Protein AF-A0A1B9F3K8-F1 (afdb_monomer_lite)

Organism: NCBI:txid1156395

Sequence (73 aa):
MEEVEAIMGPPDARRKIDHQREAWYYYHQRKHFYQYIPFVGSHIGKVKMEVVEVKFFSNRVEKATFYVSDIQK

pLDDT: mean 81.89, std 16.46, range [46.66, 96.94]

Structure (mmCIF, N/CA/C/O backbone):
data_AF-A0A1B9F3K8-F1
#
_entry.id   AF-A0A1B9F3K8-F1
#
loop_
_atom_site.group_PDB
_atom_site.id
_atom_site.type_symbol
_atom_site.label_atom_id
_atom_site.label_alt_id
_atom_site.label_comp_id
_atom_site.label_asym_id
_atom_site.label_entity_id
_atom_site.label_seq_id
_atom_site.pdbx_PDB_ins_code
_atom_site.Cartn_x
_atom_site.Cartn_y
_atom_site.Cartn_z
_atom_site.occupancy
_atom_site.B_iso_or_equiv
_atom_site.auth_seq_id
_atom_site.auth_comp_id
_atom_site.auth_asym_id
_atom_site.auth_atom_id
_atom_site.pdbx_PDB_model_num
ATOM 1 N N . MET A 1 1 ? -10.739 -3.011 5.971 1.00 84.12 1 MET A N 1
ATOM 2 C CA . MET A 1 1 ? -9.485 -3.681 5.548 1.00 84.12 1 MET A CA 1
ATOM 3 C C . MET A 1 1 ? -9.780 -4.846 4.615 1.00 84.12 1 MET A C 1
ATOM 5 O O . MET A 1 1 ? -9.254 -4.833 3.517 1.00 84.12 1 MET A O 1
ATOM 9 N N . GLU A 1 2 ? -10.668 -5.771 4.994 1.00 89.19 2 GLU A N 1
ATOM 10 C CA . GLU A 1 2 ? -11.067 -6.935 4.177 1.00 89.19 2 GLU A CA 1
ATOM 11 C C . GLU A 1 2 ? -11.507 -6.582 2.744 1.00 89.19 2 GLU A C 1
ATOM 13 O O . GLU A 1 2 ? -11.062 -7.210 1.795 1.00 89.19 2 GLU A O 1
ATOM 18 N N . GLU A 1 3 ? -12.286 -5.511 2.561 1.00 89.00 3 GLU A N 1
ATOM 19 C CA . GLU A 1 3 ? -12.670 -5.024 1.225 1.00 89.00 3 GLU A CA 1
ATOM 20 C C . GLU A 1 3 ? -11.461 -4.634 0.357 1.00 89.00 3 GLU A C 1
ATOM 22 O O . GLU A 1 3 ? -11.408 -4.956 -0.826 1.00 89.00 3 GLU A O 1
ATOM 27 N N . VAL A 1 4 ? -10.459 -3.972 0.947 1.00 90.12 4 VAL A N 1
ATOM 28 C CA . VAL A 1 4 ? -9.243 -3.581 0.219 1.00 90.12 4 VAL A CA 1
ATOM 29 C C . VAL A 1 4 ? -8.460 -4.823 -0.188 1.00 90.12 4 VAL A C 1
ATOM 31 O O . VAL A 1 4 ? -7.980 -4.883 -1.312 1.00 90.12 4 VAL A O 1
ATOM 34 N N . GLU A 1 5 ? -8.375 -5.824 0.688 1.00 91.88 5 GLU A N 1
ATOM 35 C CA . GLU A 1 5 ? -7.713 -7.099 0.395 1.00 91.88 5 GLU A CA 1
ATOM 36 C C . GLU A 1 5 ? -8.454 -7.902 -0.686 1.00 91.88 5 GLU A C 1
ATOM 38 O O . GLU A 1 5 ? -7.818 -8.489 -1.556 1.00 91.88 5 GLU A O 1
ATOM 43 N N . ALA A 1 6 ? -9.789 -7.870 -0.703 1.00 91.62 6 ALA A N 1
ATOM 44 C CA . ALA A 1 6 ? -10.590 -8.521 -1.740 1.00 91.62 6 ALA A CA 1
ATOM 45 C C . ALA A 1 6 ? -10.402 -7.886 -3.130 1.00 91.62 6 ALA A C 1
ATOM 47 O O . ALA A 1 6 ? -10.449 -8.589 -4.138 1.00 91.62 6 ALA A O 1
ATOM 48 N N . ILE A 1 7 ? -10.192 -6.566 -3.193 1.00 91.31 7 ILE A N 1
ATOM 49 C CA . ILE A 1 7 ? -10.027 -5.824 -4.454 1.00 91.31 7 ILE A CA 1
ATOM 50 C C . ILE A 1 7 ? -8.570 -5.844 -4.935 1.00 91.31 7 ILE A C 1
ATOM 52 O O . ILE A 1 7 ? -8.312 -6.056 -6.118 1.00 91.31 7 ILE A O 1
ATOM 56 N N . MET A 1 8 ? -7.623 -5.583 -4.033 1.00 90.81 8 MET A N 1
ATOM 57 C CA . MET A 1 8 ? -6.207 -5.364 -4.360 1.00 90.81 8 MET A CA 1
ATOM 58 C C . MET A 1 8 ? -5.341 -6.612 -4.156 1.00 90.81 8 MET A C 1
ATOM 60 O O . MET A 1 8 ? -4.204 -6.644 -4.623 1.00 90.81 8 MET A O 1
ATOM 64 N N . GLY A 1 9 ? -5.855 -7.628 -3.460 1.00 92.81 9 GLY A N 1
ATOM 65 C CA . GLY A 1 9 ? -5.061 -8.739 -2.947 1.00 92.81 9 GLY A CA 1
ATOM 66 C C . GLY A 1 9 ? -4.333 -8.394 -1.639 1.00 92.81 9 GLY A C 1
ATOM 67 O O . GLY A 1 9 ? -4.520 -7.311 -1.073 1.00 92.81 9 GLY A O 1
ATOM 68 N N . PRO A 1 10 ? -3.498 -9.314 -1.128 1.00 94.38 10 PRO A N 1
ATOM 69 C CA . PRO A 1 10 ? -2.691 -9.057 0.058 1.00 94.38 10 PRO A CA 1
ATOM 70 C C . PRO A 1 10 ? -1.645 -7.961 -0.222 1.00 94.38 10 PRO A C 1
ATOM 72 O O . PRO A 1 10 ? -1.079 -7.924 -1.315 1.00 94.38 10 PRO A O 1
ATOM 75 N N . PRO A 1 11 ? -1.342 -7.080 0.749 1.00 95.56 11 PRO A N 1
ATOM 76 C CA . PRO A 1 11 ? -0.327 -6.047 0.570 1.00 95.56 11 PRO A CA 1
ATOM 77 C C . PRO A 1 11 ? 1.087 -6.633 0.579 1.00 95.56 11 PRO A C 1
ATOM 79 O O . PRO A 1 11 ? 1.376 -7.557 1.343 1.00 95.56 11 PRO A O 1
ATOM 82 N N . ASP A 1 12 ? 1.990 -6.027 -0.191 1.00 94.88 12 ASP A N 1
ATOM 83 C CA . ASP A 1 12 ? 3.408 -6.403 -0.228 1.00 94.88 12 ASP A CA 1
ATOM 84 C C . ASP A 1 12 ? 4.121 -6.086 1.093 1.00 94.88 12 ASP A C 1
ATOM 86 O O . ASP A 1 12 ? 5.036 -6.795 1.514 1.00 94.88 12 ASP A O 1
ATOM 90 N N . ALA A 1 13 ? 3.705 -5.008 1.765 1.00 94.94 13 ALA A N 1
ATOM 91 C CA . ALA A 1 13 ? 4.190 -4.668 3.095 1.00 94.94 13 ALA A CA 1
ATOM 92 C C . ALA A 1 13 ? 3.099 -4.036 3.962 1.00 94.94 13 ALA A C 1
ATOM 94 O O . ALA A 1 13 ? 2.234 -3.296 3.490 1.00 94.94 13 ALA A O 1
ATOM 95 N N . ARG A 1 14 ? 3.187 -4.286 5.271 1.00 95.25 14 ARG A N 1
ATOM 96 C CA . ARG A 1 14 ? 2.333 -3.678 6.297 1.00 95.25 14 ARG A CA 1
ATOM 97 C C . ARG A 1 14 ? 3.203 -2.947 7.309 1.00 95.25 14 ARG A C 1
ATOM 99 O O . ARG A 1 14 ? 4.237 -3.460 7.734 1.00 95.25 14 ARG A O 1
ATOM 106 N N . ARG A 1 15 ? 2.776 -1.758 7.723 1.00 95.38 15 ARG A N 1
ATOM 107 C CA . ARG A 1 15 ? 3.422 -0.974 8.776 1.00 95.38 15 ARG A CA 1
ATOM 108 C C . ARG A 1 15 ? 2.388 -0.548 9.802 1.00 95.38 15 ARG A C 1
ATOM 110 O O . ARG A 1 15 ? 1.508 0.258 9.511 1.00 95.38 15 ARG A O 1
ATOM 117 N N . LYS A 1 16 ? 2.538 -1.034 11.030 1.00 94.12 16 LYS A N 1
ATOM 118 C CA . LYS A 1 16 ? 1.747 -0.560 12.165 1.00 94.12 16 LYS A CA 1
ATOM 119 C C . LYS A 1 16 ? 2.300 0.786 12.632 1.00 94.12 16 LYS A C 1
ATOM 121 O O . LYS A 1 16 ? 3.495 0.8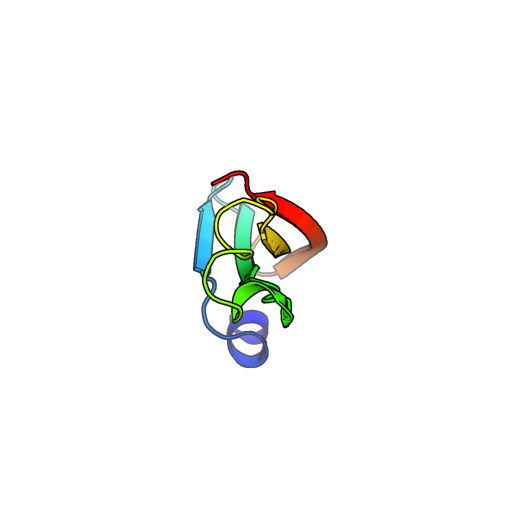92 12.905 1.00 94.12 16 LYS A O 1
ATOM 126 N N . ILE A 1 17 ? 1.457 1.816 12.652 1.00 92.56 17 ILE A N 1
ATOM 127 C CA . ILE A 1 17 ? 1.843 3.164 13.095 1.00 92.56 17 ILE A CA 1
ATOM 128 C C . ILE A 1 17 ? 1.550 3.297 14.591 1.00 92.56 17 ILE A C 1
ATOM 130 O O . ILE A 1 17 ? 2.418 3.720 15.347 1.00 92.56 17 ILE A O 1
ATOM 134 N N . ASP A 1 18 ? 0.358 2.876 15.018 1.00 92.44 18 ASP A N 1
ATOM 135 C CA . ASP A 1 18 ? -0.044 2.799 16.424 1.00 92.44 18 ASP A CA 1
ATOM 136 C C . ASP A 1 18 ? -1.088 1.675 16.635 1.00 92.44 18 ASP A C 1
ATOM 138 O O . ASP A 1 18 ? -1.232 0.773 15.806 1.00 92.44 18 ASP A O 1
ATOM 142 N N . HIS A 1 19 ? -1.794 1.668 17.771 1.00 89.88 19 HIS A N 1
ATOM 143 C CA . HIS A 1 19 ? -2.804 0.648 18.083 1.00 89.88 19 HIS A CA 1
ATOM 144 C C . HIS A 1 19 ? -4.026 0.660 17.153 1.00 89.88 19 HIS A C 1
ATOM 146 O O . HIS A 1 19 ? -4.680 -0.372 17.014 1.00 89.88 19 HIS A O 1
ATOM 152 N N . GLN A 1 20 ? -4.331 1.798 16.533 1.00 93.19 20 GLN A N 1
ATOM 153 C CA . GLN A 1 20 ? -5.495 2.013 15.673 1.00 93.19 20 GLN A CA 1
ATOM 154 C C . GLN A 1 20 ? -5.111 2.316 14.220 1.00 93.19 20 GLN A C 1
ATOM 156 O O . GLN A 1 20 ? -5.966 2.203 13.340 1.00 93.19 20 GLN A O 1
ATOM 161 N N . ARG A 1 21 ? -3.857 2.701 13.957 1.00 94.88 21 ARG A N 1
ATOM 162 C CA . ARG A 1 21 ? -3.351 3.085 12.638 1.00 94.88 21 ARG A CA 1
ATOM 163 C C . ARG A 1 21 ? -2.433 2.036 12.036 1.00 94.88 21 ARG A C 1
ATOM 165 O O . ARG A 1 21 ? -1.445 1.610 12.637 1.00 94.88 21 ARG A O 1
ATOM 172 N N . GLU A 1 22 ? -2.700 1.723 10.778 1.00 96.06 22 GLU A N 1
ATOM 173 C CA . GLU A 1 22 ? -1.903 0.807 9.969 1.00 96.06 22 GLU A CA 1
ATOM 174 C C . GLU A 1 22 ? -1.775 1.355 8.548 1.00 96.06 22 GLU A C 1
ATOM 176 O O . GLU A 1 22 ? -2.705 1.967 8.030 1.00 96.06 22 GLU A O 1
ATOM 181 N N . ALA A 1 23 ? -0.626 1.158 7.915 1.00 96.31 23 ALA A N 1
ATOM 182 C CA . ALA A 1 23 ? -0.407 1.473 6.512 1.00 96.31 23 ALA A CA 1
ATOM 183 C C . ALA A 1 23 ? -0.080 0.196 5.741 1.00 96.31 23 ALA A C 1
ATOM 185 O O . ALA A 1 23 ? 0.764 -0.595 6.166 1.00 96.31 23 ALA A O 1
ATOM 186 N N . TRP A 1 24 ? -0.750 0.005 4.613 1.00 96.94 24 TRP A N 1
ATOM 187 C CA . TRP A 1 24 ? -0.484 -1.067 3.662 1.00 96.94 24 TRP A CA 1
ATOM 188 C C . TRP A 1 24 ? 0.158 -0.484 2.412 1.00 96.94 24 TRP A C 1
ATOM 190 O O . TRP A 1 24 ? -0.258 0.574 1.936 1.00 96.94 24 TRP A O 1
ATOM 200 N N . TYR A 1 25 ? 1.159 -1.183 1.889 1.00 95.81 25 TYR A N 1
A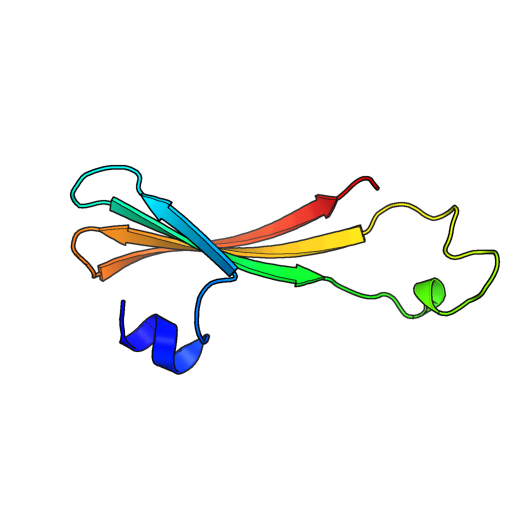TOM 201 C CA . TYR A 1 25 ? 1.909 -0.786 0.706 1.00 95.81 25 TYR A CA 1
ATOM 202 C C . TYR A 1 25 ? 1.769 -1.850 -0.374 1.00 95.81 25 TYR A C 1
ATOM 204 O O . TYR A 1 25 ? 1.940 -3.038 -0.097 1.00 95.81 25 TYR A O 1
ATOM 212 N N . TYR A 1 26 ? 1.502 -1.391 -1.592 1.00 93.94 26 TYR A N 1
ATOM 213 C CA . TYR A 1 26 ? 1.492 -2.202 -2.802 1.00 93.94 26 TYR A CA 1
ATOM 214 C C . TYR A 1 26 ? 2.528 -1.648 -3.772 1.00 93.94 26 TYR A C 1
ATOM 216 O O . TYR A 1 26 ? 2.534 -0.442 -4.041 1.00 93.94 26 TYR A O 1
ATOM 224 N N . TYR A 1 27 ? 3.393 -2.515 -4.284 1.00 91.44 27 TYR A N 1
ATOM 225 C CA . TYR A 1 27 ? 4.523 -2.165 -5.132 1.00 91.44 27 TYR A CA 1
ATOM 226 C C . TYR A 1 27 ? 4.336 -2.743 -6.530 1.00 91.44 27 TYR A C 1
ATOM 228 O O . TYR A 1 27 ? 4.211 -3.951 -6.718 1.00 91.44 27 TYR A O 1
ATOM 236 N N . HIS A 1 28 ? 4.385 -1.881 -7.541 1.00 86.38 28 HIS A N 1
ATOM 237 C CA . HIS A 1 28 ? 4.381 -2.308 -8.930 1.00 86.38 28 HIS A CA 1
ATOM 238 C C . HIS A 1 28 ? 5.598 -1.764 -9.673 1.00 86.38 28 HIS A C 1
ATOM 240 O O . HIS A 1 28 ? 5.765 -0.560 -9.880 1.00 86.38 28 HIS A O 1
ATOM 246 N N . GLN A 1 29 ? 6.476 -2.673 -10.095 1.00 80.12 29 GLN A N 1
ATOM 247 C CA . GLN A 1 29 ? 7.663 -2.304 -10.849 1.00 80.12 29 GLN A CA 1
ATOM 248 C C . GLN A 1 29 ? 7.289 -2.058 -12.312 1.00 80.12 29 GLN A C 1
ATOM 250 O O . GLN A 1 29 ? 6.991 -3.001 -13.050 1.00 80.12 29 GLN A O 1
ATOM 255 N N . ARG A 1 30 ? 7.403 -0.809 -12.781 1.00 69.38 30 ARG A N 1
ATOM 256 C CA . ARG A 1 30 ? 7.285 -0.525 -14.215 1.00 69.38 30 ARG A CA 1
ATOM 257 C C . ARG A 1 30 ? 8.513 -1.048 -14.951 1.00 69.38 30 ARG A C 1
ATOM 259 O O . ARG A 1 30 ? 9.595 -0.456 -14.899 1.00 69.38 30 ARG A O 1
ATOM 266 N N . LYS A 1 31 ? 8.337 -2.145 -15.686 1.00 60.28 31 LYS A N 1
ATOM 267 C CA . LYS A 1 31 ? 9.342 -2.637 -16.633 1.00 60.28 31 LYS A CA 1
ATOM 268 C C . LYS A 1 31 ? 9.177 -1.907 -17.964 1.00 60.28 31 LYS A C 1
ATOM 270 O O . LYS A 1 31 ? 8.199 -2.116 -18.674 1.00 60.28 31 LYS A O 1
ATOM 275 N N . HIS A 1 32 ? 10.124 -1.037 -18.312 1.00 61.28 32 HIS A N 1
ATOM 276 C CA . HIS A 1 32 ? 10.176 -0.455 -19.656 1.00 61.28 32 HIS A CA 1
ATOM 277 C C . HIS A 1 32 ? 10.768 -1.461 -20.651 1.00 61.28 32 HIS A C 1
ATOM 279 O O . HIS A 1 32 ? 11.687 -2.201 -20.311 1.00 61.28 32 HIS A O 1
ATOM 285 N N . PHE A 1 33 ? 10.279 -1.447 -21.895 1.00 54.31 33 PHE A N 1
ATOM 286 C CA . PHE A 1 33 ? 10.659 -2.382 -22.968 1.00 54.31 33 PHE A CA 1
ATOM 287 C C . PHE A 1 33 ? 12.181 -2.455 -23.212 1.00 54.31 33 PHE A C 1
ATOM 289 O O . PHE A 1 33 ? 12.724 -3.509 -23.524 1.00 54.31 33 PHE A O 1
ATOM 296 N N . TYR A 1 34 ? 12.896 -1.351 -22.981 1.00 57.25 34 TYR A N 1
ATOM 297 C CA . TYR A 1 34 ? 14.354 -1.270 -23.115 1.00 57.25 34 TYR A CA 1
ATOM 298 C C . TYR A 1 34 ? 15.136 -2.067 -22.053 1.00 57.25 34 TYR A C 1
ATOM 300 O O . TYR A 1 34 ? 16.315 -2.344 -22.254 1.00 57.25 34 TYR A O 1
ATOM 308 N N . GLN A 1 35 ? 14.502 -2.484 -20.946 1.00 55.97 35 GLN A N 1
ATOM 309 C CA . GLN A 1 35 ? 15.122 -3.354 -19.933 1.00 55.97 35 GLN A CA 1
ATOM 310 C C . GLN A 1 35 ? 15.313 -4.801 -20.427 1.00 55.97 35 GLN A C 1
ATOM 312 O O . GLN A 1 35 ? 16.052 -5.556 -19.802 1.00 55.97 35 GLN A O 1
ATOM 317 N N . TYR A 1 36 ? 14.683 -5.182 -21.545 1.00 57.34 36 TYR A N 1
ATOM 318 C CA . TYR A 1 36 ? 14.841 -6.498 -22.176 1.00 57.34 36 TYR A CA 1
ATOM 319 C C . TYR A 1 36 ? 16.001 -6.559 -23.182 1.00 57.34 36 TYR A C 1
ATOM 321 O O . TYR A 1 36 ? 16.262 -7.625 -23.734 1.00 57.34 36 TYR A O 1
ATOM 329 N N . ILE A 1 37 ? 16.702 -5.445 -23.432 1.00 58.97 37 ILE A N 1
ATOM 330 C CA . ILE A 1 37 ? 17.823 -5.393 -24.378 1.00 58.97 37 ILE A CA 1
ATOM 331 C C . ILE A 1 37 ? 19.133 -5.690 -23.621 1.00 58.97 37 ILE A C 1
ATOM 333 O O . ILE A 1 37 ? 19.533 -4.890 -22.762 1.00 58.97 37 ILE A O 1
ATOM 337 N N . PRO A 1 38 ? 19.825 -6.809 -23.920 1.00 46.66 38 PRO A N 1
ATOM 338 C CA . PRO A 1 38 ? 21.125 -7.120 -23.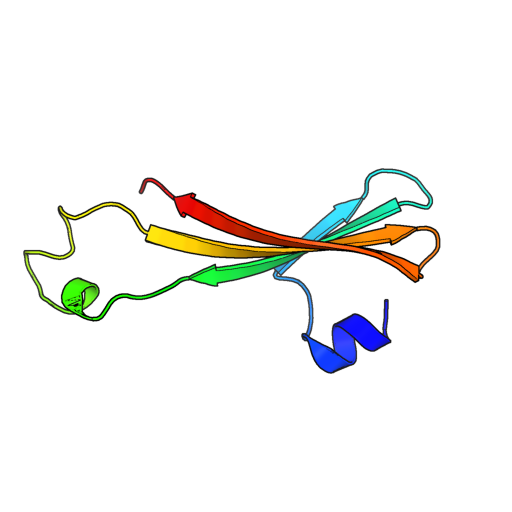328 1.00 46.66 38 PRO A CA 1
ATOM 339 C C . PRO A 1 38 ? 22.133 -5.994 -23.624 1.00 46.66 38 PRO A C 1
ATOM 341 O O . PRO A 1 38 ? 22.082 -5.393 -24.690 1.00 46.66 38 PRO A O 1
ATOM 344 N N . PHE A 1 39 ? 23.042 -5.705 -22.687 1.00 52.62 39 PHE A N 1
ATOM 345 C CA . PHE A 1 39 ? 24.061 -4.628 -22.710 1.00 52.62 39 PHE A CA 1
ATOM 346 C C . PHE A 1 39 ? 23.601 -3.180 -22.468 1.00 52.62 39 PHE A C 1
ATOM 348 O O . PHE A 1 39 ? 24.382 -2.410 -21.912 1.00 52.62 39 PHE A O 1
ATOM 355 N N . VAL A 1 40 ? 22.362 -2.799 -22.790 1.00 52.78 40 VAL A N 1
ATOM 356 C CA . VAL A 1 40 ? 21.863 -1.424 -22.539 1.00 52.78 40 VAL A CA 1
ATOM 357 C C . VAL A 1 40 ? 21.134 -1.321 -21.192 1.00 52.78 40 VAL A C 1
ATOM 359 O O . VAL A 1 40 ? 21.261 -0.325 -20.477 1.00 52.78 40 VAL A O 1
ATOM 362 N N . GLY A 1 41 ? 20.422 -2.380 -20.794 1.00 49.59 41 GLY A N 1
ATOM 363 C CA . GLY A 1 41 ? 19.622 -2.400 -19.563 1.00 49.59 41 GLY A CA 1
ATOM 364 C C . GLY A 1 41 ? 20.421 -2.332 -18.253 1.00 49.59 41 GLY A C 1
ATOM 365 O O . GLY A 1 41 ? 19.850 -2.006 -17.216 1.00 49.59 41 GLY A O 1
ATOM 366 N N . SER A 1 42 ? 21.730 -2.607 -18.274 1.00 52.47 42 SER A N 1
ATOM 367 C CA . SER A 1 42 ? 22.593 -2.571 -17.082 1.00 52.47 42 SER A CA 1
ATOM 368 C C . SER A 1 42 ? 23.073 -1.166 -16.697 1.00 52.47 42 SER A C 1
ATOM 370 O O . SER A 1 42 ? 23.441 -0.971 -15.544 1.00 52.47 42 SER A O 1
ATOM 372 N N . HIS A 1 43 ? 23.037 -0.191 -17.617 1.00 53.72 43 HIS A N 1
ATOM 373 C CA . HIS A 1 43 ? 23.563 1.168 -17.396 1.00 53.72 43 HIS A CA 1
ATOM 374 C C . HIS A 1 43 ? 22.493 2.270 -17.354 1.00 53.72 43 HIS A C 1
ATOM 376 O O . HIS A 1 43 ? 22.785 3.395 -16.954 1.00 53.72 43 HIS A O 1
ATOM 382 N N . ILE A 1 44 ? 21.241 1.976 -17.718 1.00 53.94 44 ILE A N 1
ATOM 383 C CA . ILE A 1 44 ? 20.141 2.955 -17.686 1.00 53.94 44 ILE A CA 1
ATOM 384 C C . ILE A 1 44 ? 19.337 2.732 -16.395 1.00 53.94 44 ILE A C 1
ATOM 386 O O . ILE A 1 44 ? 18.240 2.174 -16.370 1.00 53.94 44 ILE A O 1
ATOM 390 N N . GLY A 1 45 ? 19.982 3.094 -15.284 1.00 58.03 45 GLY A N 1
ATOM 391 C CA . GLY A 1 45 ? 19.639 2.699 -13.916 1.00 58.03 45 GLY A CA 1
ATOM 392 C C . GLY A 1 45 ? 18.648 3.611 -13.196 1.00 58.03 45 GLY A C 1
ATOM 393 O O . GLY A 1 45 ? 19.005 4.241 -12.204 1.00 58.03 45 GLY A O 1
ATOM 394 N N . LYS A 1 46 ? 17.392 3.658 -13.648 1.00 60.75 46 LYS A N 1
ATOM 395 C CA . LYS A 1 46 ? 16.275 4.102 -12.794 1.00 60.75 46 LYS A CA 1
ATOM 396 C C . LYS A 1 46 ? 15.095 3.164 -12.967 1.00 60.75 46 LYS A C 1
ATOM 398 O O . LYS A 1 46 ? 14.393 3.203 -13.979 1.00 60.75 46 LYS A O 1
ATOM 403 N N . VAL A 1 47 ? 14.893 2.296 -11.982 1.00 69.75 47 VAL A N 1
ATOM 404 C CA . VAL A 1 47 ? 13.687 1.477 -11.910 1.00 69.75 47 VAL A CA 1
ATOM 405 C C . VAL A 1 47 ? 12.619 2.320 -11.232 1.00 69.75 47 VAL A C 1
ATOM 407 O O . VAL A 1 47 ? 12.755 2.674 -10.066 1.00 69.75 47 VAL A O 1
ATOM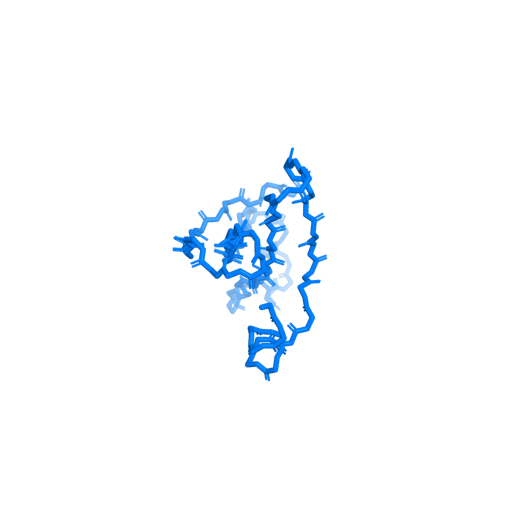 410 N N . LYS A 1 48 ? 11.558 2.651 -11.966 1.00 76.31 48 LYS A N 1
ATOM 411 C CA . LYS A 1 48 ? 10.394 3.317 -11.385 1.00 76.31 48 LYS A CA 1
ATOM 412 C C . LYS A 1 48 ? 9.514 2.281 -10.701 1.00 76.31 48 LYS A C 1
ATOM 414 O O . LYS A 1 48 ? 9.081 1.317 -11.337 1.00 76.31 48 LYS A O 1
ATOM 419 N N . MET A 1 49 ? 9.257 2.499 -9.422 1.00 85.38 49 MET A N 1
ATOM 420 C CA . MET A 1 49 ? 8.306 1.732 -8.634 1.00 85.38 49 MET A CA 1
ATOM 421 C C . MET A 1 49 ? 7.063 2.582 -8.421 1.00 85.38 49 MET A C 1
ATOM 423 O O . MET A 1 49 ? 7.129 3.660 -7.831 1.00 85.38 49 MET A O 1
ATOM 427 N N . GLU A 1 50 ? 5.936 2.110 -8.924 1.00 90.50 50 GLU A N 1
ATOM 428 C CA . GLU A 1 50 ? 4.632 2.643 -8.559 1.00 90.50 50 GLU A CA 1
ATOM 429 C C . GLU A 1 50 ? 4.269 2.095 -7.181 1.00 90.50 50 GLU A C 1
ATOM 431 O O . GLU A 1 50 ? 4.377 0.893 -6.934 1.00 90.50 50 GLU A O 1
ATOM 436 N N . VAL A 1 51 ? 3.882 2.984 -6.272 1.00 91.94 51 VAL A N 1
ATOM 437 C CA . VAL A 1 51 ? 3.517 2.631 -4.904 1.00 91.94 51 VAL A CA 1
ATOM 438 C C . VAL A 1 51 ? 2.114 3.132 -4.621 1.00 91.94 51 VAL A C 1
ATOM 440 O O . VAL A 1 51 ? 1.813 4.313 -4.821 1.00 91.94 51 VAL A O 1
ATOM 443 N N . VAL A 1 52 ? 1.270 2.238 -4.115 1.00 95.50 52 VAL A N 1
ATOM 444 C CA . VAL A 1 52 ? -0.004 2.599 -3.492 1.00 95.50 52 VAL A CA 1
ATOM 445 C C . VAL A 1 52 ? 0.146 2.411 -1.989 1.00 95.50 52 VAL A C 1
ATOM 447 O O . VAL A 1 52 ? 0.333 1.295 -1.512 1.00 95.50 52 VAL A O 1
ATOM 450 N N . GLU A 1 53 ? 0.062 3.508 -1.244 1.00 96.06 53 GLU A N 1
ATOM 451 C CA . GLU A 1 53 ? -0.019 3.500 0.216 1.00 96.06 53 GLU A CA 1
ATOM 452 C C . GLU A 1 53 ? -1.481 3.680 0.636 1.00 96.06 53 GLU A C 1
ATOM 454 O O . GLU A 1 53 ? -2.092 4.713 0.347 1.00 96.06 53 GLU A O 1
ATOM 459 N N . VAL A 1 54 ? -2.035 2.706 1.357 1.00 96.19 54 VAL A N 1
ATOM 460 C CA . VAL A 1 54 ? -3.369 2.790 1.964 1.00 96.19 54 VAL A CA 1
ATOM 461 C C . VAL A 1 54 ? -3.214 2.878 3.476 1.00 96.19 54 VAL A C 1
ATOM 463 O O . VAL A 1 54 ? -2.757 1.936 4.119 1.00 96.19 54 VAL A O 1
ATOM 466 N N . LYS A 1 55 ? -3.595 4.015 4.053 1.00 96.12 55 LYS A N 1
ATOM 467 C CA . LYS A 1 55 ? -3.631 4.238 5.500 1.00 96.12 55 LYS A CA 1
ATOM 468 C C . LYS A 1 55 ? -5.003 3.908 6.037 1.00 96.12 55 LYS A C 1
ATOM 470 O O . LYS A 1 55 ? -6.019 4.349 5.497 1.00 96.12 55 LYS A O 1
ATOM 475 N N . PHE A 1 56 ? -5.008 3.182 7.138 1.00 95.75 56 PHE A N 1
ATOM 476 C CA . PHE A 1 56 ? -6.189 2.793 7.869 1.00 95.75 56 PHE A CA 1
ATOM 477 C C . PHE A 1 56 ? -6.202 3.433 9.252 1.00 95.75 56 PHE A C 1
ATOM 479 O O . PHE A 1 56 ? -5.163 3.551 9.901 1.00 95.75 56 PHE A O 1
ATOM 486 N N . PHE A 1 57 ? -7.402 3.767 9.717 1.00 95.75 57 PHE A N 1
ATOM 487 C CA . PHE A 1 57 ? -7.695 4.095 11.105 1.00 95.75 57 PHE A CA 1
ATOM 488 C C . PHE A 1 57 ? -8.874 3.240 11.574 1.00 95.75 57 PHE A C 1
ATOM 490 O O . PHE A 1 57 ? -9.944 3.263 10.964 1.00 95.75 57 PHE A O 1
ATOM 497 N N . SER A 1 58 ? -8.681 2.463 12.642 1.00 92.06 58 SER A N 1
ATOM 498 C CA . SER A 1 58 ? -9.696 1.557 13.202 1.00 92.06 58 SER A CA 1
ATOM 499 C C . SER A 1 58 ? -10.375 0.693 12.122 1.00 92.06 58 SER A C 1
ATOM 501 O O . SER A 1 58 ? -11.598 0.661 11.997 1.00 92.06 58 SER A O 1
ATOM 503 N N . ASN A 1 59 ? -9.562 0.028 11.292 1.00 88.31 59 ASN A N 1
ATOM 504 C CA . ASN A 1 59 ? -9.957 -0.844 10.170 1.00 88.31 59 ASN A CA 1
ATOM 505 C C . ASN A 1 59 ? -10.666 -0.177 8.973 1.00 88.31 59 ASN A C 1
ATOM 507 O O . ASN A 1 59 ? -11.031 -0.880 8.019 1.00 88.31 59 ASN A O 1
ATOM 511 N N . ARG A 1 60 ? -10.808 1.155 8.960 1.00 92.25 60 ARG A N 1
ATOM 512 C CA . ARG A 1 60 ? -11.361 1.934 7.836 1.00 92.25 60 ARG A CA 1
ATOM 513 C C . ARG A 1 60 ? -10.265 2.666 7.079 1.00 92.25 60 ARG A C 1
ATOM 515 O O . ARG A 1 60 ? -9.287 3.082 7.688 1.00 92.25 60 ARG A O 1
ATOM 522 N N . VAL A 1 61 ? -10.430 2.831 5.768 1.00 93.69 61 VAL A N 1
ATOM 523 C CA . VAL A 1 61 ? -9.492 3.610 4.948 1.00 93.69 61 VAL A CA 1
ATOM 524 C C . VAL A 1 61 ? -9.583 5.082 5.358 1.00 93.69 61 VAL A C 1
ATOM 526 O O . VAL A 1 61 ? -10.642 5.692 5.256 1.00 93.69 61 VAL A O 1
ATOM 529 N N . GLU A 1 62 ? -8.473 5.637 5.837 1.00 95.31 62 GLU A N 1
ATOM 530 C CA . GLU A 1 62 ? -8.311 7.062 6.149 1.00 95.31 62 GLU A CA 1
ATOM 531 C C . GLU A 1 62 ? -7.808 7.817 4.912 1.00 95.31 62 GLU A C 1
ATOM 533 O O . GLU A 1 62 ? -8.273 8.914 4.609 1.00 95.31 62 GLU A O 1
ATOM 538 N N . LYS A 1 63 ? -6.852 7.228 4.179 1.00 94.31 63 LYS A N 1
ATOM 539 C CA . LYS A 1 63 ? -6.237 7.851 3.001 1.00 94.31 63 LYS A CA 1
ATOM 540 C C . LYS A 1 63 ? -5.626 6.808 2.071 1.00 94.31 63 LYS A C 1
ATOM 542 O O . LYS A 1 63 ? -4.955 5.896 2.539 1.00 94.31 63 LYS A O 1
ATOM 547 N N . ALA A 1 64 ? -5.765 7.004 0.764 1.00 94.81 64 ALA A N 1
ATOM 548 C CA . ALA A 1 64 ? -4.988 6.299 -0.252 1.00 94.81 64 ALA A CA 1
ATOM 549 C C . ALA A 1 64 ? -4.094 7.299 -0.998 1.00 94.81 64 ALA A C 1
ATOM 551 O O . ALA A 1 64 ? -4.557 8.370 -1.394 1.00 94.81 64 ALA A O 1
ATOM 552 N N . THR A 1 65 ? -2.813 6.974 -1.159 1.00 95.50 65 THR A N 1
ATOM 553 C CA . THR A 1 65 ? -1.839 7.820 -1.861 1.00 95.50 65 THR A CA 1
ATOM 554 C C . THR A 1 65 ? -1.131 6.994 -2.923 1.00 95.50 65 THR A C 1
ATOM 556 O O . THR A 1 65 ? -0.549 5.960 -2.611 1.00 95.50 65 THR A O 1
ATOM 559 N N . PHE A 1 66 ? -1.158 7.471 -4.166 1.00 93.50 66 PHE A N 1
ATOM 560 C CA . PHE A 1 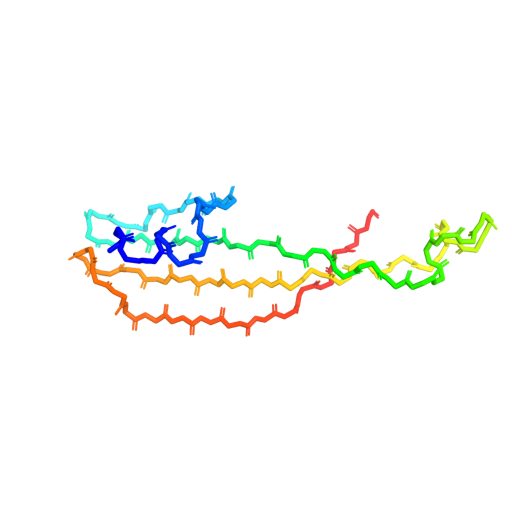66 ? -0.365 6.920 -5.259 1.00 93.50 66 PHE A CA 1
ATOM 561 C C . PHE A 1 66 ? 0.848 7.811 -5.513 1.00 93.50 66 PHE A C 1
ATOM 563 O O . PHE A 1 66 ? 0.708 9.033 -5.623 1.00 93.50 66 PHE A O 1
ATOM 570 N N . TYR A 1 67 ? 2.027 7.210 -5.623 1.00 89.69 67 TYR A N 1
ATOM 571 C CA . TYR A 1 67 ? 3.242 7.918 -6.010 1.00 89.69 67 TYR A CA 1
ATOM 572 C C . TYR A 1 67 ? 4.213 7.002 -6.753 1.00 89.69 67 TYR A C 1
ATOM 574 O O . TYR A 1 67 ? 4.156 5.780 -6.652 1.00 89.69 67 TYR A O 1
ATOM 582 N N . VAL A 1 68 ? 5.124 7.615 -7.508 1.00 88.12 68 VAL A N 1
ATOM 583 C CA . VAL A 1 68 ? 6.203 6.915 -8.209 1.00 88.12 68 VAL A CA 1
ATOM 584 C C . VAL A 1 68 ? 7.509 7.208 -7.489 1.00 88.12 68 VAL A C 1
ATOM 586 O O . VAL A 1 68 ? 7.860 8.371 -7.295 1.00 88.12 68 VAL A O 1
ATOM 589 N N . SER A 1 69 ? 8.223 6.159 -7.098 1.00 83.44 69 SER A N 1
ATOM 590 C CA . SER A 1 69 ? 9.547 6.248 -6.491 1.00 83.44 69 SER A CA 1
ATOM 591 C C . SER A 1 69 ? 10.608 5.756 -7.474 1.00 83.44 69 SER A C 1
ATOM 593 O O . SER A 1 69 ? 10.442 4.713 -8.109 1.00 83.44 69 SER A O 1
ATOM 595 N N . ASP A 1 70 ? 11.694 6.514 -7.614 1.00 79.69 70 ASP A N 1
ATOM 596 C CA . ASP A 1 70 ? 12.886 6.049 -8.317 1.00 79.69 70 ASP A CA 1
ATOM 597 C C . ASP A 1 70 ? 13.685 5.150 -7.363 1.00 79.69 70 ASP A C 1
ATOM 599 O O . ASP A 1 70 ? 14.207 5.618 -6.351 1.00 79.69 70 ASP A O 1
ATOM 603 N N . ILE A 1 71 ? 13.807 3.866 -7.692 1.00 69.44 71 ILE A N 1
ATOM 604 C CA . ILE A 1 71 ? 14.710 2.952 -6.992 1.00 69.44 71 ILE A CA 1
ATOM 605 C C . ILE A 1 71 ? 16.051 2.981 -7.731 1.00 69.44 71 ILE A C 1
ATOM 607 O O . ILE A 1 71 ? 16.141 2.581 -8.900 1.00 69.44 71 ILE A O 1
ATOM 611 N N . GLN A 1 72 ? 17.089 3.485 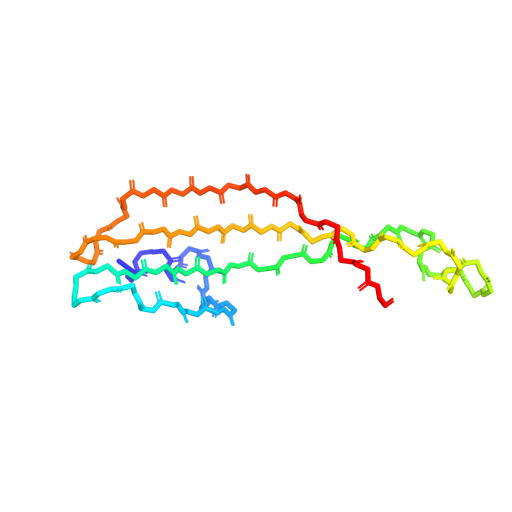-7.058 1.00 56.91 72 GLN A N 1
ATOM 612 C CA . GLN A 1 72 ? 18.475 3.285 -7.485 1.00 56.91 72 GLN A CA 1
ATOM 613 C C . GLN A 1 72 ? 18.888 1.859 -7.118 1.00 56.91 72 GLN A C 1
ATOM 615 O O . GLN A 1 72 ? 18.643 1.408 -6.000 1.00 56.91 72 GLN A O 1
ATOM 620 N N . LYS A 1 73 ? 19.429 1.146 -8.106 1.00 51.22 73 LYS A N 1
ATOM 621 C CA . LYS A 1 73 ? 19.913 -0.226 -7.964 1.00 51.22 73 LYS A CA 1
ATOM 622 C C . LYS A 1 73 ? 21.329 -0.238 -7.406 1.00 51.22 73 LYS A C 1
ATOM 624 O O . LYS A 1 73 ? 22.090 0.680 -7.785 1.00 51.22 73 LYS A O 1
#

Foldseek 3Di:
DVVCCVVVNAAPDKDDPDPFKIKGKHKDWDDDPCCPDPPPVVPPFWTKIWMWIFMGGNNHTPDIDIDIDTDGD

Radius of gyration: 15.79 Å; chains: 1; bounding box: 37×17×42 Å

Secondary structure (DSSP, 8-state):
-HHHHHHH-S-SEEEE-SSSEEEEEEEEE---GGGGSTTTTTTS--EEEEEEEEEEETTEEEEEEEEEEEE--